Protein AF-A0A3P7ILN3-F1 (afdb_monomer_lite)

pLDDT: mean 72.57, std 17.16, range [30.77, 96.69]

Radius of gyration: 21.32 Å; chains: 1; bounding box: 69×38×46 Å

Secondary structure (DSSP, 8-state):
-------PPPTT----------TT-PPPPTT-GGGTSS-HHHHHHHHHTTS--TT-TT-HHHHHHHH-PPPP---S-----HHHHHHHHHHHHHHHHHHHHHTTSHHHHHHHHHHHHHH-SS-S-HHHHHHHHHHHHHTTT-

Structure (mmCIF, N/CA/C/O backbone):
data_AF-A0A3P7ILN3-F1
#
_entry.id   AF-A0A3P7ILN3-F1
#
loop_
_atom_site.group_PDB
_atom_site.id
_atom_site.type_symbol
_atom_site.label_atom_id
_atom_site.label_alt_id
_atom_site.label_comp_id
_atom_site.label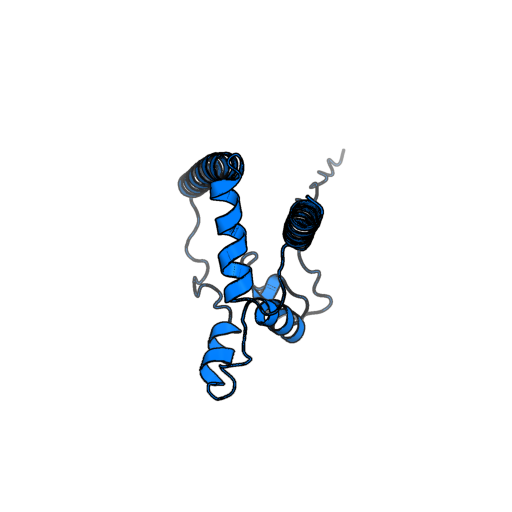_asym_id
_atom_site.label_entity_id
_atom_site.label_seq_id
_atom_site.pdbx_PDB_ins_code
_atom_site.Cartn_x
_atom_site.Cartn_y
_atom_site.Cartn_z
_atom_site.occupancy
_atom_site.B_iso_or_equiv
_atom_site.auth_seq_id
_atom_site.auth_comp_id
_atom_site.auth_asym_id
_atom_site.auth_atom_id
_atom_site.pdbx_PDB_model_num
ATOM 1 N N . MET A 1 1 ? 33.100 24.876 -23.001 1.00 36.09 1 MET A N 1
ATOM 2 C CA . MET A 1 1 ? 31.655 25.008 -22.722 1.00 36.09 1 MET A CA 1
ATOM 3 C C . MET A 1 1 ? 31.225 23.795 -21.914 1.00 36.09 1 MET A C 1
ATOM 5 O O . MET A 1 1 ? 31.277 22.693 -22.440 1.00 36.09 1 MET A O 1
ATOM 9 N N . ALA A 1 2 ? 30.934 23.967 -20.624 1.00 33.03 2 ALA A N 1
ATOM 10 C CA . ALA A 1 2 ? 30.559 22.867 -19.737 1.00 33.03 2 ALA A CA 1
ATOM 11 C C . ALA A 1 2 ? 29.034 22.691 -19.756 1.00 33.03 2 ALA A C 1
ATOM 13 O O . ALA A 1 2 ? 28.307 23.580 -19.320 1.00 33.03 2 ALA A O 1
ATOM 14 N N . ASN A 1 3 ? 28.554 21.561 -20.277 1.00 30.77 3 ASN A N 1
ATOM 15 C CA . ASN A 1 3 ? 27.149 21.170 -20.180 1.00 30.77 3 ASN A CA 1
ATOM 16 C C . ASN A 1 3 ? 26.904 20.563 -18.795 1.00 30.77 3 ASN A C 1
ATOM 18 O O . ASN A 1 3 ? 27.215 19.399 -18.551 1.00 30.77 3 ASN A O 1
ATOM 22 N N . VAL A 1 4 ? 26.359 21.366 -17.882 1.00 35.50 4 VAL A N 1
ATOM 23 C CA . VAL A 1 4 ? 25.832 20.886 -16.601 1.00 35.50 4 VAL A CA 1
ATOM 24 C C . VAL A 1 4 ? 24.425 20.359 -16.863 1.00 35.50 4 VAL A C 1
ATOM 26 O O . VAL A 1 4 ? 23.477 21.125 -17.021 1.00 35.50 4 VAL A O 1
ATOM 29 N N . VAL A 1 5 ? 24.290 19.038 -16.960 1.00 38.03 5 VAL A N 1
ATOM 30 C CA . VAL A 1 5 ? 22.986 18.380 -17.070 1.00 38.03 5 VAL A CA 1
ATOM 31 C C . VAL A 1 5 ? 22.323 18.426 -15.694 1.00 38.03 5 VAL A C 1
ATOM 33 O O . VAL A 1 5 ? 22.715 17.706 -14.777 1.00 38.03 5 VAL A O 1
ATOM 36 N N . PHE A 1 6 ? 21.324 19.294 -15.540 1.00 34.09 6 PHE A N 1
ATOM 37 C CA . PHE A 1 6 ? 20.439 19.295 -14.379 1.00 34.09 6 PHE A CA 1
ATOM 38 C C . PHE A 1 6 ? 19.597 18.014 -14.399 1.00 34.09 6 PHE A C 1
ATOM 40 O O . PHE A 1 6 ? 18.610 17.917 -15.126 1.00 34.09 6 PHE A O 1
ATOM 47 N N . PHE A 1 7 ? 19.979 17.021 -13.595 1.00 39.25 7 PHE A N 1
ATOM 48 C CA . PHE A 1 7 ? 19.094 15.907 -13.273 1.00 39.25 7 PHE A CA 1
ATOM 49 C C . PHE A 1 7 ? 17.925 16.447 -12.445 1.00 39.25 7 PHE A C 1
ATOM 51 O O . PHE A 1 7 ? 18.067 16.783 -11.269 1.00 39.25 7 PHE A O 1
ATOM 58 N N . SER A 1 8 ? 16.761 16.566 -13.078 1.00 38.91 8 SER A N 1
ATOM 59 C CA . SER A 1 8 ? 15.510 16.870 -12.398 1.00 38.91 8 SER A CA 1
ATOM 60 C C . SER A 1 8 ? 15.183 15.749 -11.407 1.00 38.91 8 SER A C 1
ATOM 62 O O . SER A 1 8 ? 15.159 14.563 -11.736 1.00 38.91 8 SER A O 1
ATOM 64 N N . ARG A 1 9 ? 14.971 16.142 -10.148 1.00 37.81 9 ARG A N 1
ATOM 65 C CA . ARG A 1 9 ? 14.613 15.262 -9.032 1.00 37.81 9 ARG A CA 1
ATOM 66 C C . ARG A 1 9 ? 13.288 14.562 -9.344 1.00 37.81 9 ARG A C 1
ATOM 68 O O . ARG A 1 9 ? 12.282 15.227 -9.579 1.00 37.81 9 ARG A O 1
ATOM 75 N N . ILE A 1 10 ? 13.286 13.231 -9.341 1.00 41.91 10 ILE A N 1
ATOM 76 C CA . ILE A 1 10 ? 12.086 12.432 -9.605 1.00 41.91 10 ILE A CA 1
ATOM 77 C C . ILE A 1 10 ? 11.148 12.544 -8.383 1.00 41.91 10 ILE A C 1
ATOM 79 O O . ILE A 1 10 ? 11.581 12.306 -7.252 1.00 41.91 10 ILE A O 1
ATOM 83 N N . PRO A 1 11 ? 9.865 12.912 -8.552 1.00 32.72 11 PRO A N 1
ATOM 84 C CA . PRO A 1 11 ? 8.905 12.941 -7.450 1.00 32.72 11 PRO A CA 1
ATOM 85 C C . PRO A 1 11 ? 8.779 11.552 -6.806 1.00 32.72 11 PRO A C 1
ATOM 87 O O . PRO A 1 11 ? 8.520 10.570 -7.496 1.00 32.72 11 PRO A O 1
ATOM 90 N N . GLY A 1 12 ? 8.988 11.462 -5.489 1.00 40.72 12 GLY A N 1
ATOM 91 C CA . GLY A 1 12 ? 8.998 10.196 -4.741 1.00 40.72 12 GLY A CA 1
ATOM 92 C C . GLY A 1 12 ? 10.382 9.565 -4.544 1.00 40.72 12 GLY A C 1
ATOM 93 O O . GLY A 1 12 ? 10.509 8.655 -3.732 1.00 40.72 12 GLY A O 1
ATOM 94 N N . SER A 1 13 ? 11.441 10.072 -5.192 1.00 47.38 13 SER A N 1
ATOM 95 C CA . SER A 1 13 ? 12.822 9.678 -4.886 1.00 47.38 13 SER A CA 1
ATOM 96 C C . SER A 1 13 ? 13.378 10.530 -3.737 1.00 47.38 13 SER A C 1
ATOM 98 O O . SER A 1 13 ? 14.235 11.403 -3.922 1.00 47.38 13 SER A O 1
ATOM 100 N N . THR A 1 14 ? 12.873 10.338 -2.521 1.00 47.72 14 THR A N 1
ATOM 101 C CA . THR A 1 14 ? 13.608 10.772 -1.327 1.00 47.72 14 THR A CA 1
ATOM 102 C C . THR A 1 14 ? 14.767 9.807 -1.120 1.00 47.72 14 THR A C 1
ATOM 104 O O . THR A 1 14 ? 14.656 8.848 -0.371 1.00 47.72 14 THR A O 1
ATOM 107 N N . LEU A 1 15 ? 15.893 10.058 -1.796 1.00 48.38 15 LEU A N 1
ATOM 108 C CA . LEU A 1 15 ? 17.180 9.577 -1.304 1.00 48.38 15 LEU A CA 1
ATOM 109 C C . LEU A 1 15 ? 17.384 10.245 0.055 1.00 48.38 15 LEU A C 1
ATOM 111 O O . LEU A 1 15 ? 17.635 11.450 0.132 1.00 48.38 15 LEU A O 1
ATOM 115 N N . VAL A 1 16 ? 17.171 9.485 1.124 1.00 47.72 16 VAL A N 1
ATOM 116 C CA . VAL A 1 16 ? 17.375 9.952 2.492 1.00 47.72 16 VAL A CA 1
ATOM 117 C C . VAL A 1 16 ? 18.865 10.259 2.624 1.00 47.72 16 VAL A C 1
ATOM 119 O O . VAL A 1 16 ? 19.704 9.369 2.482 1.00 47.72 16 VAL A O 1
ATOM 122 N N . HIS A 1 17 ? 19.209 11.534 2.801 1.00 44.06 17 HIS A N 1
ATOM 123 C CA . HIS A 1 17 ? 20.593 11.983 2.921 1.00 44.06 17 HIS A CA 1
ATOM 124 C C . HIS A 1 17 ? 21.113 11.557 4.300 1.00 44.06 17 HIS A C 1
ATOM 126 O O . HIS A 1 17 ? 20.833 12.205 5.303 1.00 44.06 17 HIS A O 1
ATOM 132 N N . HIS A 1 18 ? 21.809 10.425 4.369 1.00 46.09 18 HIS A N 1
ATOM 133 C CA . HIS A 1 18 ? 22.435 9.949 5.600 1.00 46.09 18 HIS A CA 1
ATOM 134 C C . HIS A 1 18 ? 23.748 10.710 5.803 1.00 46.09 18 HIS A C 1
ATOM 136 O O . HIS A 1 18 ? 24.744 10.472 5.118 1.00 46.09 18 HIS A O 1
ATOM 142 N N . GLN A 1 19 ? 23.726 11.671 6.725 1.00 40.25 19 GLN A N 1
ATOM 143 C CA . GLN A 1 19 ? 24.900 12.430 7.132 1.00 40.25 19 GLN A CA 1
ATOM 144 C C . GLN A 1 19 ? 25.802 11.535 7.998 1.00 40.25 19 GLN A C 1
ATOM 146 O O . GLN A 1 19 ? 25.403 11.107 9.074 1.00 40.25 19 GLN A O 1
ATOM 151 N N . GLY A 1 20 ? 27.011 11.251 7.501 1.00 47.09 20 GLY A N 1
ATOM 152 C CA . GLY A 1 20 ? 28.099 10.607 8.245 1.00 47.09 20 GLY A CA 1
ATOM 153 C C . GLY A 1 20 ? 27.980 9.087 8.405 1.00 47.09 20 GLY A C 1
ATOM 154 O O . GLY A 1 20 ? 27.451 8.600 9.397 1.00 47.09 20 GLY A O 1
ATOM 155 N N . ARG A 1 21 ? 28.561 8.308 7.481 1.00 47.97 21 ARG A N 1
ATOM 156 C CA . ARG A 1 21 ? 28.819 6.876 7.710 1.00 47.97 21 ARG A CA 1
ATOM 157 C C . ARG A 1 21 ? 30.231 6.521 7.253 1.00 47.97 21 ARG A C 1
ATOM 159 O O . ARG A 1 21 ? 30.632 6.890 6.153 1.00 47.97 21 ARG A O 1
ATOM 166 N N . GLY A 1 22 ? 30.987 5.870 8.140 1.00 48.66 22 GLY A N 1
ATOM 167 C CA . GLY A 1 22 ? 32.402 5.540 7.953 1.00 48.66 22 GLY A CA 1
ATOM 168 C C . GLY A 1 22 ? 32.687 4.595 6.771 1.00 48.66 22 GLY A C 1
ATOM 169 O O . GLY A 1 22 ? 31.763 4.013 6.200 1.00 48.66 22 GLY A O 1
ATOM 170 N N . PRO A 1 23 ? 33.973 4.408 6.423 1.00 51.28 23 PRO A N 1
ATOM 171 C CA . PRO A 1 23 ? 34.424 3.864 5.134 1.00 51.28 23 PRO A CA 1
ATOM 172 C C . PRO A 1 23 ? 34.017 2.410 4.828 1.00 51.28 23 PRO A C 1
ATOM 174 O O . PRO A 1 23 ? 34.091 2.004 3.674 1.00 51.28 23 PRO A O 1
ATOM 177 N N . ASN A 1 24 ? 33.542 1.642 5.815 1.00 52.69 24 ASN A N 1
ATOM 178 C CA . ASN A 1 24 ? 33.230 0.211 5.665 1.00 52.69 24 ASN A CA 1
ATOM 179 C C . ASN A 1 24 ? 31.736 -0.129 5.591 1.00 52.69 24 ASN A C 1
ATOM 181 O O . ASN A 1 24 ? 31.374 -1.306 5.602 1.00 52.69 24 ASN A O 1
ATOM 185 N N . SER A 1 25 ? 30.838 0.855 5.526 1.00 55.44 25 SER A N 1
ATOM 186 C CA . SER A 1 25 ? 29.416 0.538 5.434 1.00 55.44 25 SER A CA 1
ATOM 187 C C . SER A 1 25 ? 28.959 0.407 3.983 1.00 55.44 25 SER A C 1
ATOM 189 O O . SER A 1 25 ? 28.866 1.400 3.260 1.00 55.44 25 SER A O 1
ATOM 191 N N . ARG A 1 26 ? 28.652 -0.830 3.565 1.00 60.09 26 ARG A N 1
ATOM 192 C CA . ARG A 1 26 ? 27.961 -1.092 2.295 1.00 60.09 26 ARG A CA 1
ATOM 193 C C . ARG A 1 26 ? 26.677 -0.262 2.265 1.00 60.09 26 ARG A C 1
ATOM 195 O O . ARG A 1 26 ? 25.874 -0.319 3.198 1.00 60.09 26 ARG A O 1
ATOM 202 N N . ARG A 1 27 ? 26.512 0.544 1.215 1.00 58.00 27 ARG A N 1
ATOM 203 C CA . ARG A 1 27 ? 25.282 1.312 1.010 1.00 58.00 27 ARG A CA 1
ATOM 204 C C . ARG A 1 27 ? 24.139 0.311 0.812 1.00 58.00 27 ARG A C 1
ATOM 206 O O . ARG A 1 27 ? 24.297 -0.572 -0.032 1.00 58.00 27 ARG A O 1
ATOM 213 N N . PRO A 1 28 ? 23.036 0.404 1.574 1.00 63.91 28 PRO A N 1
ATOM 214 C CA . PRO A 1 28 ? 21.877 -0.437 1.317 1.00 63.91 28 PRO A CA 1
ATOM 215 C C . PRO A 1 28 ? 21.376 -0.190 -0.110 1.00 63.91 28 PRO A C 1
ATOM 217 O O . PRO A 1 28 ? 21.555 0.906 -0.655 1.00 63.91 28 PRO A O 1
ATOM 220 N N . SER A 1 29 ? 20.786 -1.222 -0.717 1.00 67.00 29 SER A N 1
ATOM 221 C CA . SER A 1 29 ? 20.197 -1.132 -2.055 1.00 67.00 29 SER A CA 1
ATOM 222 C C . SER A 1 29 ? 19.273 0.085 -2.154 1.00 67.00 29 SER A C 1
ATOM 224 O O . SER A 1 29 ? 18.579 0.421 -1.195 1.00 67.00 29 SER A O 1
ATOM 226 N N . ILE A 1 30 ? 19.205 0.725 -3.325 1.00 64.44 30 ILE A N 1
ATOM 227 C CA . ILE A 1 30 ? 18.221 1.794 -3.580 1.00 64.44 30 ILE A CA 1
ATOM 228 C C . ILE A 1 30 ? 16.770 1.304 -3.429 1.00 64.44 30 ILE A C 1
ATOM 230 O O . ILE A 1 30 ? 15.860 2.120 -3.316 1.00 64.44 30 ILE A O 1
ATOM 234 N N . PHE A 1 31 ? 16.570 -0.017 -3.431 1.00 64.62 31 PHE A N 1
ATOM 235 C CA . PHE A 1 31 ? 15.292 -0.686 -3.210 1.00 64.62 31 PHE A CA 1
ATOM 236 C C . PHE A 1 31 ? 15.133 -1.238 -1.784 1.00 64.62 31 PHE A C 1
ATOM 238 O O . PHE A 1 31 ? 14.099 -1.827 -1.491 1.00 64.62 31 PHE A O 1
ATOM 245 N N . SER A 1 32 ? 16.130 -1.065 -0.907 1.00 70.62 32 SER A N 1
ATOM 246 C CA . SER A 1 32 ? 16.051 -1.517 0.486 1.00 70.62 32 SER A CA 1
ATOM 247 C C . SER A 1 32 ? 15.039 -0.680 1.258 1.00 70.62 32 SER A C 1
ATOM 249 O O . SER A 1 32 ? 15.087 0.556 1.240 1.00 70.62 32 SER A O 1
ATOM 251 N N . ALA A 1 33 ? 14.164 -1.354 1.998 1.00 70.50 33 ALA A N 1
ATOM 252 C CA . ALA A 1 33 ? 13.176 -0.717 2.855 1.00 70.50 33 ALA A CA 1
ATOM 253 C C . ALA A 1 33 ? 13.841 0.101 3.977 1.00 70.50 33 ALA A C 1
ATOM 255 O O . ALA A 1 33 ? 13.367 1.181 4.347 1.00 70.50 33 ALA A O 1
ATOM 256 N N . LYS A 1 34 ? 15.022 -0.339 4.436 1.00 70.50 34 LYS A N 1
ATOM 257 C CA . LYS A 1 34 ? 15.854 0.370 5.426 1.00 70.50 34 LYS A CA 1
ATOM 258 C C . LYS A 1 34 ? 16.354 1.722 4.912 1.00 70.50 34 LYS A C 1
ATOM 260 O O . LYS A 1 34 ? 16.658 2.609 5.700 1.00 70.50 34 LYS A O 1
ATOM 265 N N . GLY A 1 35 ? 16.426 1.902 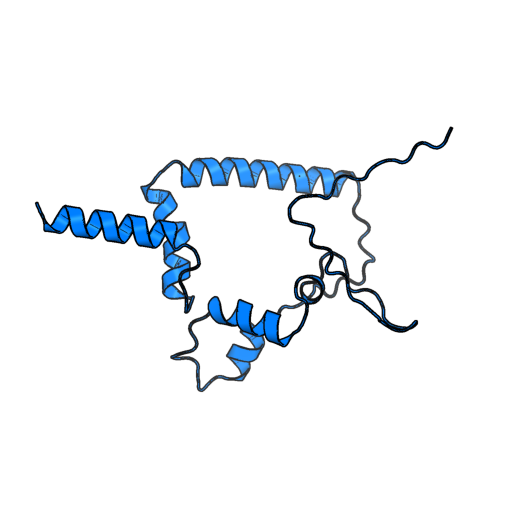3.592 1.00 71.31 35 GLY A N 1
ATOM 266 C CA . GLY A 1 35 ? 16.823 3.159 2.959 1.00 71.31 35 GLY A CA 1
ATOM 267 C C . GLY A 1 35 ? 15.716 4.215 2.889 1.00 71.31 35 GLY A C 1
ATOM 268 O O . GLY A 1 35 ? 16.013 5.359 2.555 1.00 71.31 35 GLY A O 1
ATOM 269 N N . ILE A 1 36 ? 14.460 3.859 3.184 1.00 77.75 36 ILE A N 1
ATOM 270 C CA . ILE A 1 36 ? 13.292 4.747 3.040 1.00 77.75 36 ILE A CA 1
ATOM 271 C C . ILE A 1 36 ? 13.105 5.635 4.277 1.00 77.75 36 ILE A C 1
ATOM 273 O O . ILE A 1 36 ? 12.659 6.782 4.164 1.00 77.75 36 ILE A O 1
ATOM 277 N N . TYR A 1 37 ? 13.451 5.125 5.460 1.00 80.25 37 TYR A N 1
ATOM 278 C CA . TYR A 1 37 ? 13.204 5.796 6.733 1.00 80.25 37 TYR A CA 1
ATOM 279 C C . TYR A 1 37 ? 14.510 6.233 7.419 1.00 80.25 37 TYR A C 1
ATOM 281 O O . TYR A 1 37 ? 15.445 5.448 7.508 1.00 80.25 37 TYR A O 1
ATOM 289 N N . PRO A 1 38 ? 14.574 7.469 7.951 1.00 81.94 38 PRO A N 1
ATOM 290 C CA . PRO A 1 38 ? 15.690 7.958 8.764 1.00 81.94 38 PRO A CA 1
ATOM 291 C C . PRO A 1 38 ? 16.126 7.094 9.959 1.00 81.94 38 PRO A C 1
ATOM 293 O O . PRO A 1 38 ? 17.298 7.153 10.321 1.00 81.94 38 PRO A O 1
ATOM 296 N N . SER A 1 39 ? 15.224 6.331 10.587 1.00 84.00 39 SER A N 1
ATOM 297 C CA . SER A 1 39 ? 15.562 5.405 11.679 1.00 84.00 39 SER A CA 1
ATOM 298 C C . SER A 1 39 ? 14.630 4.191 11.707 1.00 84.00 39 SER A C 1
ATOM 300 O O . SER A 1 39 ? 13.506 4.244 11.193 1.00 84.00 39 SER A O 1
ATOM 302 N N . GLU A 1 40 ? 15.089 3.109 12.341 1.00 82.44 40 GLU A N 1
ATOM 303 C CA . GLU A 1 40 ? 14.318 1.873 12.523 1.00 82.44 40 GLU A CA 1
ATOM 304 C C . GLU A 1 40 ? 13.094 2.082 13.421 1.00 82.44 40 GLU A C 1
ATOM 306 O O . GLU A 1 40 ? 12.027 1.535 13.152 1.00 82.44 40 GLU A O 1
ATOM 311 N N . GLU A 1 41 ? 13.195 2.921 14.450 1.00 86.38 41 GLU A N 1
ATOM 312 C CA . GLU A 1 41 ? 12.080 3.245 15.344 1.00 86.38 41 GLU A CA 1
ATOM 313 C C . GLU A 1 41 ? 10.976 3.974 14.579 1.00 86.38 41 GLU A C 1
ATOM 315 O O . GLU A 1 41 ? 9.797 3.637 14.704 1.00 86.38 41 GLU A O 1
ATOM 320 N N . MET A 1 42 ? 11.349 4.940 13.729 1.00 85.62 42 MET A N 1
ATOM 321 C CA . MET A 1 42 ? 10.380 5.658 12.906 1.00 85.62 42 MET A CA 1
ATOM 322 C C . MET A 1 42 ? 9.738 4.742 11.860 1.00 85.62 42 MET A C 1
ATOM 324 O O . MET A 1 42 ? 8.544 4.880 11.577 1.00 85.62 42 MET A O 1
ATOM 328 N N . ARG A 1 43 ? 10.504 3.796 11.305 1.00 85.56 43 ARG A N 1
ATOM 329 C CA . ARG A 1 43 ? 9.981 2.759 10.410 1.00 85.56 43 ARG A CA 1
ATOM 330 C C . ARG A 1 43 ? 8.954 1.888 11.131 1.00 85.56 43 ARG A C 1
ATOM 332 O O . ARG A 1 43 ? 7.806 1.835 10.693 1.00 85.56 43 ARG A O 1
ATOM 339 N N . LYS A 1 44 ? 9.327 1.276 12.261 1.00 87.00 44 LYS A N 1
ATOM 340 C CA . LYS A 1 44 ? 8.443 0.416 13.067 1.00 87.00 44 LYS A CA 1
ATOM 341 C C . LYS A 1 44 ? 7.172 1.146 13.495 1.00 87.00 44 LYS A C 1
ATOM 343 O O . LYS A 1 44 ? 6.085 0.595 13.364 1.00 87.00 44 LYS A O 1
ATOM 348 N N . HIS A 1 45 ? 7.283 2.403 13.924 1.00 87.06 45 HIS A N 1
ATOM 349 C CA . HIS A 1 45 ? 6.127 3.229 14.278 1.00 87.06 45 HIS A CA 1
ATOM 350 C C . HIS A 1 45 ? 5.195 3.507 13.086 1.00 87.06 45 HIS A C 1
ATOM 352 O O . HIS A 1 45 ? 3.981 3.590 13.246 1.00 87.06 45 HIS A O 1
ATOM 358 N N . LYS A 1 46 ? 5.729 3.681 11.871 1.00 85.31 46 LYS A N 1
ATOM 359 C CA . LYS A 1 46 ? 4.879 3.841 10.683 1.00 85.31 46 LYS A CA 1
ATOM 360 C C . LYS A 1 46 ? 4.204 2.535 10.282 1.00 85.31 46 LYS A C 1
ATOM 362 O O . LYS A 1 46 ? 3.032 2.564 9.920 1.00 85.31 46 LYS A O 1
ATOM 367 N N . LEU A 1 47 ? 4.916 1.416 10.371 1.00 84.69 47 LEU A N 1
ATOM 368 C CA . LEU A 1 47 ? 4.385 0.103 10.018 1.00 84.69 47 LEU A CA 1
ATOM 369 C C . LEU A 1 47 ? 3.333 -0.379 11.027 1.00 84.69 47 LEU A C 1
ATOM 371 O O . LEU A 1 47 ? 2.322 -0.946 10.630 1.00 84.69 47 LEU A O 1
ATOM 375 N N . SER A 1 48 ? 3.489 -0.058 12.315 1.00 85.44 48 SER A N 1
ATOM 376 C CA . SER A 1 48 ? 2.518 -0.422 13.356 1.00 85.44 48 SER A CA 1
ATOM 377 C C . SER A 1 48 ? 1.142 0.218 13.174 1.00 85.44 48 SER A C 1
ATOM 379 O O . SER A 1 48 ? 0.148 -0.309 13.667 1.00 85.44 48 SER A O 1
ATOM 381 N N . LYS A 1 49 ? 1.044 1.324 12.429 1.00 84.75 49 LYS A N 1
ATOM 382 C CA . LYS A 1 49 ? -0.248 1.927 12.076 1.00 84.75 49 LYS A CA 1
ATOM 383 C C . LYS A 1 49 ? -1.052 1.060 11.111 1.00 84.75 49 LYS A C 1
ATOM 385 O O . LYS A 1 49 ? -2.274 1.152 11.119 1.00 84.75 49 LYS A O 1
ATOM 390 N N . LEU A 1 50 ? -0.390 0.210 10.324 1.00 81.50 50 LEU A N 1
ATOM 391 C CA . LEU A 1 50 ? -1.025 -0.684 9.350 1.00 81.50 50 LEU A CA 1
ATOM 392 C C . LEU A 1 50 ? -1.684 -1.911 9.991 1.00 81.50 50 LEU A C 1
ATOM 394 O O . LEU A 1 50 ? -2.448 -2.587 9.308 1.00 81.50 50 LEU A O 1
ATOM 398 N N . PHE A 1 51 ? -1.407 -2.182 11.272 1.00 82.25 51 PHE A N 1
ATOM 399 C CA . PHE A 1 51 ? -1.825 -3.402 11.960 1.00 82.25 51 PHE A CA 1
ATOM 400 C C . PHE A 1 51 ? -2.506 -3.109 13.300 1.00 82.25 51 PHE A C 1
ATOM 402 O O . PHE A 1 51 ? -1.965 -2.389 14.135 1.00 82.25 51 PHE A O 1
ATOM 409 N N . ASN A 1 52 ? -3.658 -3.723 13.555 1.00 79.00 52 ASN A N 1
ATOM 410 C CA . ASN A 1 52 ? -4.362 -3.623 14.821 1.00 79.00 52 ASN A CA 1
ATOM 411 C C . ASN A 1 52 ? -3.862 -4.686 15.802 1.00 79.00 52 ASN A C 1
ATOM 413 O O . ASN A 1 52 ? -4.241 -5.857 15.745 1.00 79.00 52 ASN A O 1
ATOM 417 N N . PHE A 1 53 ? -3.014 -4.257 16.736 1.00 79.62 53 PHE A N 1
ATOM 418 C CA . PHE A 1 53 ? -2.410 -5.129 17.742 1.00 79.62 53 PHE A CA 1
ATOM 419 C C . PHE A 1 53 ? -3.223 -5.244 19.038 1.00 79.62 53 PHE A C 1
ATOM 421 O O . PHE A 1 53 ? -2.781 -5.931 19.959 1.00 79.62 53 PHE A O 1
ATOM 428 N N . GLN A 1 54 ? -4.410 -4.626 19.141 1.00 77.31 54 GLN A N 1
ATOM 429 C CA . GLN A 1 54 ? -5.202 -4.647 20.381 1.00 77.31 54 GLN A CA 1
ATOM 430 C C . GLN A 1 54 ? -5.486 -6.074 20.874 1.00 77.31 54 GLN A C 1
ATOM 432 O O . GLN A 1 54 ? -5.411 -6.320 22.077 1.00 77.31 54 GLN A O 1
ATOM 437 N N . ASN A 1 55 ? -5.709 -7.007 19.941 1.00 68.31 55 ASN A N 1
ATOM 438 C CA . ASN A 1 55 ? -6.020 -8.413 20.219 1.00 68.31 55 ASN A CA 1
ATOM 439 C C . ASN A 1 55 ? -4.816 -9.362 20.051 1.00 68.31 55 ASN A C 1
ATOM 441 O O . ASN A 1 55 ? -4.964 -10.571 20.199 1.00 68.31 55 ASN A O 1
ATOM 445 N N . VAL A 1 56 ? -3.628 -8.842 19.721 1.00 69.94 56 VAL A N 1
ATOM 446 C CA . VAL A 1 56 ? -2.419 -9.639 19.409 1.00 69.94 56 VAL A CA 1
ATOM 447 C C . VAL A 1 56 ? -1.335 -9.456 20.485 1.00 69.94 56 VAL A C 1
ATOM 449 O O . VAL A 1 56 ? -0.189 -9.861 20.307 1.00 69.94 56 VAL A O 1
ATOM 452 N N . LYS A 1 57 ? -1.689 -8.871 21.638 1.00 69.62 57 LYS A N 1
ATOM 453 C CA . LYS A 1 57 ? -0.750 -8.536 22.726 1.00 69.62 57 LYS A CA 1
ATOM 454 C C . LYS A 1 57 ? 0.046 -9.732 23.252 1.00 69.62 57 LYS A C 1
ATOM 456 O O . LYS A 1 57 ? 1.210 -9.575 23.577 1.00 69.62 57 LYS A O 1
ATOM 461 N N . GLU A 1 58 ? -0.552 -10.920 23.281 1.00 76.25 58 GLU A N 1
ATOM 462 C CA . GLU A 1 58 ? 0.085 -12.144 23.798 1.00 76.25 58 GLU A CA 1
ATOM 463 C C . GLU A 1 58 ? 1.042 -12.816 22.796 1.00 76.25 58 GLU A C 1
ATOM 465 O O . GLU A 1 58 ? 1.706 -13.795 23.125 1.00 76.25 58 GLU A O 1
ATOM 470 N N . ARG A 1 59 ? 1.102 -12.327 21.550 1.00 84.12 59 ARG A N 1
ATOM 471 C CA . ARG A 1 59 ? 1.893 -12.924 20.464 1.00 84.12 59 ARG A CA 1
ATOM 472 C C . ARG A 1 59 ? 2.951 -11.944 19.974 1.00 84.12 59 ARG A C 1
ATOM 474 O O . ARG A 1 59 ? 2.902 -11.504 18.828 1.00 84.12 59 ARG A O 1
ATOM 481 N N . GLU A 1 60 ? 3.897 -11.604 20.844 1.00 85.31 60 GLU A N 1
ATOM 482 C CA . GLU A 1 60 ? 4.988 -10.666 20.535 1.00 85.31 60 GLU A CA 1
ATOM 483 C C . GLU A 1 60 ? 5.769 -11.081 19.281 1.00 85.31 60 GLU A C 1
ATOM 485 O O . GLU A 1 60 ? 5.966 -10.257 18.394 1.00 85.31 60 GLU A O 1
ATOM 490 N N . TRP A 1 61 ? 6.066 -12.376 19.122 1.00 87.38 61 TRP A N 1
ATOM 491 C CA . TRP A 1 61 ? 6.742 -12.917 17.933 1.00 87.38 61 TRP A CA 1
ATOM 492 C C . TRP A 1 61 ? 6.021 -12.581 16.615 1.00 87.38 61 TRP A C 1
ATOM 494 O O . TRP A 1 61 ? 6.654 -12.344 15.591 1.00 87.38 61 TRP A O 1
ATOM 504 N N . LEU A 1 62 ? 4.683 -12.537 16.622 1.00 84.12 62 LEU A N 1
ATOM 505 C CA . LEU A 1 62 ? 3.896 -12.207 15.435 1.00 84.12 62 LEU A CA 1
ATOM 506 C C . LEU A 1 62 ? 3.940 -10.703 15.153 1.00 84.12 62 LEU A C 1
ATOM 508 O O . LEU A 1 62 ? 3.973 -10.299 13.995 1.00 84.12 62 LEU A O 1
ATOM 512 N N . GLN A 1 63 ? 3.950 -9.874 16.199 1.00 86.31 63 GLN A N 1
ATOM 513 C CA . GLN A 1 63 ? 4.130 -8.431 16.044 1.00 86.31 63 GLN A CA 1
ATOM 514 C C . GLN A 1 63 ? 5.518 -8.120 15.486 1.00 86.31 63 GLN A C 1
ATOM 516 O O . GLN A 1 63 ? 5.635 -7.288 14.594 1.00 86.31 63 GLN A O 1
ATOM 521 N N . GLU A 1 64 ? 6.553 -8.814 15.961 1.00 87.44 64 GLU A N 1
ATOM 522 C CA . GLU A 1 64 ? 7.914 -8.682 15.445 1.00 87.44 64 GLU A CA 1
ATOM 523 C C . GLU A 1 64 ? 7.982 -9.033 13.961 1.00 87.44 64 GLU A C 1
ATOM 525 O O . GLU A 1 64 ? 8.441 -8.199 13.186 1.00 87.44 64 GLU A O 1
ATOM 530 N N . ILE A 1 65 ? 7.418 -10.173 13.548 1.00 85.88 65 ILE A N 1
ATOM 531 C CA . ILE A 1 65 ? 7.363 -10.572 12.132 1.00 85.88 65 ILE A CA 1
ATOM 532 C C . ILE A 1 65 ? 6.589 -9.558 11.282 1.00 85.88 65 ILE A C 1
ATOM 534 O O . ILE A 1 65 ? 7.023 -9.212 10.190 1.00 85.88 65 ILE A O 1
ATOM 538 N N . LEU A 1 66 ? 5.441 -9.060 11.755 1.00 84.19 66 LEU A N 1
ATOM 539 C CA . LEU A 1 66 ? 4.642 -8.077 11.008 1.00 84.19 66 LEU A CA 1
ATOM 540 C C . LEU A 1 66 ? 5.333 -6.710 10.900 1.00 84.19 66 LEU A C 1
ATOM 542 O O . LEU A 1 66 ? 5.076 -5.958 9.959 1.00 84.19 66 LEU A O 1
ATOM 546 N N . LEU A 1 67 ? 6.181 -6.368 11.872 1.00 87.12 67 LEU A N 1
ATOM 547 C CA . LEU A 1 67 ? 6.960 -5.131 11.888 1.00 87.12 67 LEU A CA 1
ATOM 548 C C . LEU A 1 67 ? 8.329 -5.275 11.205 1.00 87.12 67 LEU A C 1
ATOM 550 O O . LEU A 1 67 ? 9.017 -4.271 10.973 1.00 87.12 67 LEU A O 1
ATOM 554 N N . GLU A 1 68 ? 8.737 -6.498 10.892 1.00 84.81 68 GLU A N 1
ATOM 555 C CA . GLU A 1 68 ? 9.954 -6.819 10.168 1.00 84.81 68 GLU A CA 1
ATOM 556 C C . GLU A 1 68 ? 9.678 -6.767 8.661 1.00 84.81 68 GLU A C 1
ATOM 558 O O . GLU A 1 68 ? 8.880 -7.523 8.116 1.00 84.81 68 GLU A O 1
ATOM 563 N N . GLU A 1 69 ? 10.329 -5.832 7.968 1.00 71.81 69 GLU A N 1
ATOM 564 C CA . GLU A 1 69 ? 10.364 -5.862 6.508 1.00 71.81 69 GLU A CA 1
ATOM 565 C C . GLU A 1 69 ? 11.614 -6.620 6.085 1.00 71.81 69 GLU A C 1
ATOM 567 O O . GLU A 1 69 ? 12.736 -6.222 6.413 1.00 71.81 69 GLU A O 1
ATOM 572 N N . SER A 1 70 ? 11.410 -7.707 5.347 1.00 64.69 70 SER A N 1
ATOM 573 C CA . SER A 1 70 ? 12.506 -8.396 4.682 1.00 64.69 70 SER A CA 1
ATOM 574 C C . SER A 1 70 ? 12.938 -7.561 3.484 1.00 64.69 70 SER A C 1
ATOM 576 O O . SER A 1 70 ? 12.172 -7.373 2.535 1.00 64.69 70 SER A O 1
ATOM 578 N N . ASP A 1 71 ? 14.183 -7.089 3.505 1.00 66.62 71 ASP A N 1
ATOM 579 C CA . ASP A 1 71 ? 14.860 -6.791 2.248 1.00 66.62 71 ASP A CA 1
ATOM 580 C C . ASP A 1 71 ? 14.959 -8.113 1.467 1.00 66.62 71 ASP A C 1
ATOM 582 O O . ASP A 1 71 ? 15.099 -9.185 2.059 1.00 66.62 71 ASP A O 1
ATOM 586 N N . SER A 1 72 ? 14.822 -8.063 0.144 1.00 62.69 72 SER A N 1
ATOM 587 C CA . SER A 1 72 ? 15.118 -9.239 -0.674 1.00 62.69 72 SER A CA 1
ATOM 588 C C . SER A 1 72 ? 16.599 -9.561 -0.488 1.00 62.69 72 SER A C 1
ATOM 590 O O . SER A 1 72 ? 17.427 -8.693 -0.766 1.00 62.69 72 SER A O 1
ATOM 592 N N . ASP A 1 73 ? 16.934 -10.787 -0.076 1.00 59.41 73 ASP A N 1
ATOM 593 C CA . ASP A 1 73 ? 18.315 -11.297 0.033 1.00 59.41 73 ASP A CA 1
ATOM 594 C C . ASP A 1 73 ? 19.022 -11.421 -1.333 1.00 59.41 73 ASP A C 1
ATOM 596 O O . ASP A 1 73 ? 20.013 -12.126 -1.461 1.00 59.41 73 ASP A O 1
ATOM 600 N N . ASP A 1 74 ? 18.512 -10.743 -2.364 1.00 59.38 74 ASP A N 1
ATOM 601 C CA . ASP A 1 74 ? 19.088 -10.733 -3.698 1.00 59.38 74 ASP A CA 1
ATOM 602 C C . ASP A 1 74 ? 20.397 -9.942 -3.646 1.00 59.38 74 ASP A C 1
ATOM 604 O O . ASP A 1 74 ? 20.425 -8.710 -3.558 1.00 59.38 74 ASP A O 1
ATOM 608 N N . ASP A 1 75 ? 21.496 -10.683 -3.672 1.00 57.06 75 ASP A N 1
ATOM 609 C CA . ASP A 1 75 ? 22.893 -10.283 -3.542 1.00 57.06 75 ASP A CA 1
ATOM 610 C C . ASP A 1 75 ? 23.401 -9.418 -4.717 1.00 57.06 75 ASP A C 1
ATOM 612 O O . ASP A 1 75 ? 24.595 -9.162 -4.865 1.00 57.06 75 ASP A O 1
ATOM 616 N N . GLY A 1 76 ? 22.479 -8.852 -5.501 1.00 54.62 76 GLY A N 1
ATOM 617 C CA . GLY A 1 76 ? 22.747 -7.859 -6.537 1.00 54.62 76 GLY A CA 1
ATOM 618 C C . GLY A 1 76 ? 23.295 -8.445 -7.836 1.00 54.62 76 GLY A C 1
ATOM 619 O O . GLY A 1 76 ? 23.645 -7.682 -8.736 1.00 54.62 76 GLY A O 1
ATOM 620 N N . GLU A 1 77 ? 23.341 -9.773 -7.956 1.00 58.59 77 GLU A N 1
ATOM 621 C CA . GLU A 1 77 ? 23.863 -10.478 -9.133 1.00 58.59 77 GLU A CA 1
ATOM 622 C C . GLU A 1 77 ? 22.843 -10.554 -10.286 1.00 58.59 77 GLU A C 1
ATOM 624 O O . GLU A 1 77 ? 23.204 -10.846 -11.431 1.00 58.59 77 GLU A O 1
ATOM 629 N N . MET A 1 78 ? 21.564 -10.237 -10.044 1.00 60.00 78 MET A N 1
ATOM 630 C CA . MET A 1 78 ? 20.573 -10.159 -11.118 1.00 60.00 78 MET A CA 1
ATOM 631 C C . MET A 1 78 ? 20.683 -8.829 -11.879 1.00 60.00 78 MET A C 1
ATOM 633 O O . MET A 1 78 ? 19.989 -7.845 -11.614 1.00 60.00 78 MET A O 1
ATOM 637 N N . LEU A 1 79 ? 21.550 -8.802 -12.891 1.00 69.19 79 LEU A N 1
ATOM 638 C CA . LEU A 1 79 ? 21.621 -7.691 -13.837 1.00 69.19 79 LEU A CA 1
ATOM 639 C C . LEU A 1 79 ? 20.337 -7.638 -14.682 1.00 69.19 79 LEU A C 1
ATOM 641 O O . LEU A 1 79 ? 20.134 -8.446 -15.589 1.00 69.19 79 LEU A O 1
ATOM 645 N N . PHE A 1 80 ? 19.469 -6.659 -14.410 1.00 73.69 80 PHE A N 1
ATOM 646 C CA . PHE A 1 80 ? 18.282 -6.400 -15.230 1.00 73.69 80 PHE A CA 1
ATOM 647 C C . PHE A 1 80 ? 18.673 -6.129 -16.684 1.00 73.69 80 PHE A C 1
ATOM 649 O O . PHE A 1 80 ? 19.394 -5.173 -16.985 1.00 73.69 80 PHE A O 1
ATOM 656 N N . THR A 1 81 ? 18.135 -6.911 -17.619 1.00 87.38 81 THR A N 1
ATOM 657 C CA . THR A 1 81 ? 18.302 -6.610 -19.041 1.00 87.38 81 THR A CA 1
ATOM 658 C C . THR A 1 81 ? 17.344 -5.496 -19.471 1.00 87.38 81 THR A C 1
ATOM 660 O O . THR A 1 81 ? 16.289 -5.265 -18.875 1.00 87.38 81 THR A O 1
ATOM 663 N N . VAL A 1 82 ? 17.648 -4.827 -20.589 1.00 88.81 82 VAL A N 1
ATOM 664 C CA . VAL A 1 82 ? 16.740 -3.835 -21.202 1.00 88.81 82 VAL A CA 1
ATOM 665 C C . VAL A 1 82 ? 15.357 -4.436 -21.496 1.00 88.81 82 VAL A C 1
ATOM 667 O O . VAL A 1 82 ? 14.336 -3.744 -21.419 1.00 88.81 82 VAL A O 1
ATOM 670 N N . ARG A 1 83 ? 1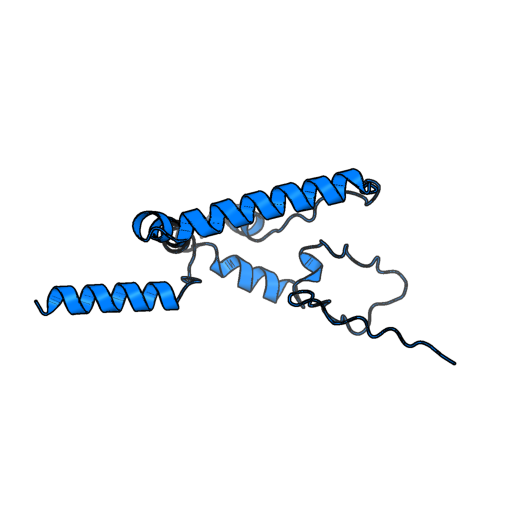5.304 -5.736 -21.817 1.00 91.69 83 ARG A N 1
ATOM 671 C CA . ARG A 1 83 ? 14.051 -6.464 -22.044 1.00 91.69 83 ARG A CA 1
ATOM 672 C C . ARG A 1 83 ? 13.225 -6.558 -20.762 1.00 91.69 83 ARG A C 1
ATOM 674 O O . ARG A 1 83 ? 12.018 -6.331 -20.824 1.00 91.69 83 ARG A O 1
ATOM 681 N N . ASP A 1 84 ? 13.866 -6.826 -19.630 1.00 87.00 84 ASP A N 1
ATOM 682 C CA . ASP A 1 84 ? 13.199 -6.972 -18.332 1.00 87.00 84 ASP A CA 1
ATOM 683 C C . ASP A 1 84 ? 12.632 -5.633 -17.861 1.00 87.00 84 ASP A C 1
ATOM 685 O O . ASP A 1 84 ? 11.473 -5.555 -17.456 1.00 87.00 84 ASP A O 1
ATOM 689 N N . ILE A 1 85 ? 13.385 -4.545 -18.049 1.00 88.94 85 ILE A N 1
ATOM 690 C CA . ILE A 1 85 ? 12.903 -3.184 -17.776 1.00 88.94 85 ILE A CA 1
ATOM 691 C C . ILE A 1 85 ? 11.675 -2.869 -18.639 1.00 88.94 85 ILE A C 1
ATOM 693 O O . ILE A 1 85 ? 10.657 -2.384 -18.140 1.00 88.94 85 ILE A O 1
ATOM 697 N N . ARG A 1 86 ? 11.722 -3.180 -19.941 1.00 93.88 86 ARG A N 1
ATOM 698 C CA . ARG A 1 86 ? 10.582 -2.960 -20.845 1.00 93.88 86 ARG A CA 1
ATOM 699 C C . ARG A 1 86 ? 9.361 -3.787 -20.431 1.00 93.88 86 ARG A C 1
ATOM 701 O O . ARG A 1 86 ? 8.237 -3.283 -20.499 1.00 93.88 86 ARG A O 1
ATOM 708 N N . ALA A 1 87 ? 9.565 -5.027 -19.992 1.00 93.00 87 ALA A N 1
ATOM 709 C CA . ALA A 1 87 ? 8.499 -5.878 -19.477 1.00 93.00 87 ALA A CA 1
ATOM 710 C C . ALA A 1 87 ? 7.885 -5.294 -18.193 1.00 93.00 87 ALA A C 1
ATOM 712 O O . ALA A 1 87 ? 6.663 -5.148 -18.122 1.00 93.00 87 ALA A O 1
ATOM 713 N N . ALA A 1 88 ? 8.712 -4.863 -17.236 1.00 89.38 88 ALA A N 1
ATOM 714 C CA . ALA A 1 88 ? 8.265 -4.227 -15.999 1.00 89.38 88 ALA A CA 1
ATOM 715 C C . ALA A 1 88 ? 7.436 -2.960 -16.271 1.00 89.38 88 ALA A C 1
ATOM 717 O O . ALA A 1 88 ? 6.354 -2.783 -15.704 1.00 89.38 88 ALA A O 1
ATOM 718 N N . VAL A 1 89 ? 7.874 -2.113 -17.210 1.00 93.38 89 VAL A N 1
ATOM 719 C CA . VAL A 1 89 ? 7.120 -0.920 -17.631 1.00 93.38 89 VAL A CA 1
ATOM 720 C C . VAL A 1 89 ? 5.775 -1.301 -18.255 1.00 93.38 89 VAL A C 1
ATOM 722 O O . VAL A 1 89 ? 4.756 -0.690 -17.929 1.00 93.38 89 VAL A O 1
ATOM 725 N N . LYS A 1 90 ? 5.731 -2.326 -19.115 1.00 96.44 90 LYS A N 1
ATOM 726 C CA . LYS A 1 90 ? 4.480 -2.796 -19.732 1.00 96.44 90 LYS A CA 1
ATOM 727 C C . LYS A 1 90 ? 3.486 -3.296 -18.680 1.00 96.44 90 LYS A C 1
ATOM 729 O O . LYS A 1 90 ? 2.314 -2.916 -18.716 1.00 96.44 90 LYS A O 1
ATOM 734 N N . VAL A 1 91 ? 3.955 -4.093 -17.717 1.00 95.81 91 VAL A N 1
ATOM 735 C CA . VAL A 1 91 ? 3.145 -4.563 -16.581 1.00 95.81 91 VAL A CA 1
ATOM 736 C C . VAL A 1 91 ? 2.637 -3.377 -15.762 1.00 95.81 91 VAL A C 1
ATOM 738 O O . VAL A 1 91 ? 1.443 -3.297 -15.472 1.00 95.81 91 VAL A O 1
ATOM 741 N N . HIS A 1 92 ? 3.503 -2.407 -15.454 1.00 94.69 92 HIS A N 1
ATOM 742 C CA . HIS A 1 92 ? 3.124 -1.205 -14.718 1.00 94.69 92 HIS A CA 1
ATOM 743 C C . HIS A 1 92 ? 2.026 -0.407 -15.436 1.00 94.69 92 HIS A C 1
ATOM 745 O O . HIS A 1 92 ? 1.019 -0.052 -14.821 1.00 94.69 92 HIS A O 1
ATOM 751 N N . GLN A 1 93 ? 2.176 -0.152 -16.738 1.00 95.88 93 GLN A N 1
ATOM 752 C CA . GLN A 1 93 ? 1.178 0.569 -17.533 1.00 95.88 93 GLN A CA 1
ATOM 753 C C . GLN A 1 93 ? -0.173 -0.153 -17.542 1.00 95.88 93 GLN A C 1
ATOM 755 O O . GLN A 1 93 ? -1.214 0.477 -17.329 1.00 95.88 93 GLN A O 1
ATOM 760 N N . MET A 1 94 ? -0.164 -1.475 -17.734 1.00 96.69 94 MET A N 1
ATOM 761 C CA . MET A 1 94 ? -1.377 -2.291 -17.699 1.00 96.69 94 MET A CA 1
ATOM 762 C C . MET A 1 94 ? -2.054 -2.225 -16.327 1.00 96.69 94 MET A C 1
ATOM 764 O O . MET A 1 94 ? -3.250 -1.933 -16.251 1.00 96.69 94 MET A O 1
ATOM 768 N N . ARG A 1 95 ? -1.284 -2.387 -15.242 1.00 94.88 95 ARG A N 1
ATOM 769 C CA . ARG A 1 95 ? -1.775 -2.253 -13.863 1.00 94.88 95 ARG A CA 1
ATOM 770 C C . ARG A 1 95 ? -2.428 -0.894 -13.635 1.00 94.88 95 ARG A C 1
ATOM 772 O O . ARG A 1 95 ? -3.538 -0.829 -13.120 1.00 94.88 95 ARG A O 1
ATOM 779 N N . ARG A 1 96 ? -1.785 0.199 -14.061 1.00 93.50 96 ARG A N 1
ATOM 780 C CA . ARG A 1 96 ? -2.322 1.562 -13.903 1.00 93.50 96 ARG A CA 1
ATOM 781 C C . ARG A 1 96 ? -3.605 1.779 -14.699 1.00 93.50 96 ARG A C 1
ATOM 783 O O . ARG A 1 96 ? -4.511 2.444 -14.204 1.00 93.50 96 ARG A O 1
ATOM 790 N N . LYS A 1 97 ? -3.711 1.214 -15.905 1.00 95.62 97 LYS A N 1
ATOM 791 C CA . LYS A 1 97 ? -4.940 1.276 -16.710 1.00 95.62 97 LYS A CA 1
ATOM 792 C C . LYS A 1 97 ? -6.101 0.567 -16.011 1.00 95.62 97 LYS A C 1
ATOM 794 O O . LYS A 1 97 ? -7.191 1.130 -15.950 1.00 95.62 97 LYS A O 1
ATOM 799 N N . LEU A 1 98 ? -5.863 -0.629 -15.474 1.00 93.56 98 LEU A N 1
ATOM 800 C CA . LEU A 1 98 ? -6.865 -1.382 -14.717 1.00 93.56 98 LEU A CA 1
ATOM 801 C C . LEU A 1 98 ? -7.252 -0.653 -13.429 1.00 93.56 98 LEU A C 1
ATOM 803 O O . LEU A 1 98 ? -8.433 -0.443 -13.193 1.00 93.56 98 LEU A O 1
ATOM 807 N N . GLN A 1 99 ? -6.272 -0.169 -12.664 1.00 89.94 99 GLN A N 1
ATOM 808 C CA . GLN A 1 99 ? -6.504 0.582 -11.430 1.00 89.94 99 GLN A CA 1
ATOM 809 C C . GLN A 1 99 ? -7.372 1.829 -11.666 1.00 89.94 99 GLN A C 1
ATOM 811 O O . GLN A 1 99 ? -8.310 2.078 -10.918 1.00 89.94 99 GLN A O 1
ATOM 816 N N . LYS A 1 100 ? -7.121 2.593 -12.739 1.00 90.06 100 LYS A N 1
ATOM 817 C CA . LYS A 1 100 ? -7.959 3.755 -13.090 1.00 90.06 100 LYS A CA 1
ATOM 818 C C . LYS A 1 100 ? -9.414 3.370 -13.373 1.00 90.06 100 LYS A C 1
ATOM 820 O O . LYS A 1 100 ? -10.312 4.073 -12.933 1.00 90.06 100 LYS A O 1
ATOM 825 N N . ARG A 1 101 ? -9.643 2.270 -14.100 1.00 91.44 101 ARG A N 1
ATOM 826 C CA . ARG A 1 101 ? -10.997 1.759 -14.388 1.00 91.44 101 ARG A CA 1
ATOM 827 C C . ARG A 1 101 ? -11.678 1.200 -13.142 1.00 91.44 101 ARG A C 1
ATOM 829 O O . ARG A 1 101 ? -12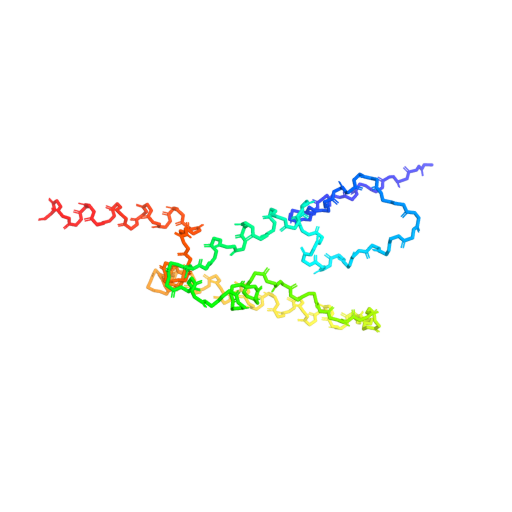.877 1.360 -12.972 1.00 91.44 101 ARG A O 1
ATOM 836 N N . TYR A 1 102 ? -10.911 0.567 -12.264 1.00 87.75 102 TYR A N 1
ATOM 837 C CA . TYR A 1 102 ? -11.416 0.061 -10.996 1.00 87.75 102 TYR A CA 1
ATOM 838 C C . TYR A 1 102 ? -11.970 1.204 -10.137 1.00 87.75 102 TYR A C 1
ATOM 840 O O . TYR A 1 102 ? -13.102 1.136 -9.671 1.00 87.75 102 TYR A O 1
ATOM 848 N N . HIS A 1 103 ? -11.213 2.298 -10.015 1.00 84.06 103 HIS A N 1
ATOM 849 C CA . HIS A 1 103 ? -11.632 3.451 -9.218 1.00 84.06 103 HIS A CA 1
ATOM 850 C C . HIS A 1 103 ? -12.615 4.404 -9.920 1.00 84.06 103 HIS A C 1
ATOM 852 O O . HIS A 1 103 ? -13.065 5.365 -9.304 1.00 84.06 103 HIS A O 1
ATOM 858 N N . SER A 1 104 ? -12.949 4.193 -11.201 1.00 88.06 104 SER A N 1
ATOM 859 C CA . SER A 1 104 ? -13.990 5.004 -11.853 1.00 88.06 104 SER A CA 1
ATOM 860 C C . SER A 1 104 ? -15.396 4.618 -11.400 1.00 88.06 104 SER A C 1
ATOM 862 O O . SER A 1 104 ? -16.305 5.438 -11.463 1.00 88.06 104 SER A O 1
ATOM 864 N N . ASP A 1 105 ? -15.570 3.380 -10.936 1.00 86.81 105 ASP A N 1
ATOM 865 C CA . ASP A 1 105 ? -16.818 2.911 -10.349 1.00 86.81 105 ASP A CA 1
ATOM 866 C C . ASP A 1 105 ? -16.778 3.092 -8.824 1.00 86.81 105 ASP A C 1
ATOM 868 O O . ASP A 1 105 ? -15.873 2.606 -8.133 1.00 86.81 105 ASP A O 1
ATOM 872 N N . ARG A 1 106 ? -17.772 3.803 -8.283 1.00 81.38 106 ARG A N 1
ATOM 873 C CA . ARG A 1 106 ? -17.889 4.057 -6.843 1.00 81.38 106 ARG A CA 1
ATOM 874 C C . ARG A 1 106 ? -18.139 2.770 -6.054 1.00 81.38 106 ARG A C 1
ATOM 876 O O . ARG A 1 106 ? -17.686 2.691 -4.916 1.00 81.38 106 ARG A O 1
ATOM 883 N N . SER A 1 107 ? -18.841 1.789 -6.622 1.00 82.69 107 SER A N 1
ATOM 884 C CA . SER A 1 107 ? -19.115 0.502 -5.964 1.00 82.69 107 SER A CA 1
ATOM 885 C C . SER A 1 107 ? -17.830 -0.309 -5.762 1.00 82.69 107 SER A C 1
ATOM 887 O O . SER A 1 107 ? -17.579 -0.816 -4.674 1.00 82.69 107 SER A O 1
ATOM 889 N N . ASN A 1 108 ? -16.946 -0.313 -6.763 1.00 84.25 108 ASN A N 1
ATOM 890 C CA . ASN A 1 108 ? -15.648 -0.985 -6.691 1.00 84.25 108 ASN A CA 1
ATOM 891 C C . ASN A 1 108 ? -14.652 -0.237 -5.797 1.00 84.25 108 ASN A C 1
ATOM 893 O O . ASN A 1 108 ? -13.908 -0.850 -5.027 1.00 84.25 108 ASN A O 1
ATOM 897 N N . SER A 1 109 ? -14.648 1.097 -5.869 1.00 81.81 109 SER A N 1
ATOM 898 C CA . SER A 1 109 ? -13.722 1.942 -5.104 1.00 81.81 109 SER A CA 1
ATOM 899 C C . SER A 1 109 ? -13.831 1.734 -3.595 1.00 81.81 109 SER A C 1
ATOM 901 O O . SER A 1 109 ? -12.818 1.787 -2.906 1.00 81.81 109 SER A O 1
ATOM 903 N N . GLN A 1 110 ? -15.032 1.451 -3.082 1.00 78.06 110 GLN A N 1
ATOM 904 C CA . GLN A 1 110 ? -15.272 1.236 -1.649 1.00 78.06 110 GLN A CA 1
ATOM 905 C C . GLN A 1 110 ? -14.443 0.074 -1.081 1.00 78.06 110 GLN A C 1
ATOM 907 O O . GLN A 1 110 ? -13.932 0.168 0.035 1.00 78.06 110 GLN A O 1
ATOM 912 N N . PHE A 1 111 ? -14.211 -0.982 -1.868 1.00 81.19 111 PHE A N 1
ATOM 913 C CA . PHE A 1 111 ? -13.421 -2.133 -1.421 1.00 81.19 111 PHE A CA 1
ATOM 914 C C . PHE A 1 111 ? -11.936 -1.818 -1.207 1.00 81.19 111 PHE A C 1
ATOM 916 O O . PHE A 1 111 ? -11.266 -2.540 -0.478 1.00 81.19 111 PHE A O 1
ATOM 923 N N . THR A 1 112 ? -11.409 -0.735 -1.790 1.00 80.44 112 THR A N 1
ATOM 924 C CA . THR A 1 112 ? -10.019 -0.301 -1.546 1.00 80.44 112 THR A CA 1
ATOM 925 C C . THR A 1 112 ? -9.796 0.139 -0.102 1.00 80.44 112 THR A C 1
ATOM 927 O O . THR A 1 112 ? -8.702 -0.021 0.431 1.00 80.44 112 THR A O 1
ATOM 930 N N . TYR A 1 113 ? -10.835 0.675 0.529 1.00 77.00 113 TYR A N 1
ATOM 931 C CA . TYR A 1 113 ? -10.763 1.256 1.866 1.00 77.00 113 TYR A CA 1
ATOM 932 C C . TYR A 1 113 ? -11.206 0.269 2.952 1.00 77.00 113 TYR A C 1
ATOM 934 O O . TYR A 1 113 ? -10.845 0.419 4.116 1.00 77.00 113 TYR A O 1
ATOM 942 N N . TYR A 1 114 ? -11.943 -0.776 2.564 1.00 70.31 114 TYR A N 1
ATOM 943 C CA . TYR A 1 114 ? -12.491 -1.768 3.485 1.00 70.31 114 TYR A CA 1
ATOM 944 C C . TYR A 1 114 ? -11.411 -2.534 4.263 1.00 70.31 114 TYR A C 1
ATOM 946 O O . TYR A 1 114 ? -11.530 -2.721 5.471 1.00 70.31 114 TYR A O 1
ATOM 954 N N . SER A 1 115 ? -10.326 -2.942 3.596 1.00 64.06 115 SER A N 1
ATOM 955 C CA . SER A 1 115 ? -9.251 -3.702 4.245 1.00 64.06 115 SER A CA 1
ATOM 956 C C . SER A 1 115 ? -8.425 -2.866 5.220 1.00 64.06 115 SER A C 1
ATOM 958 O O . SER A 1 115 ? -7.929 -3.412 6.201 1.00 64.06 115 SER A O 1
ATOM 960 N N . ALA A 1 116 ? -8.286 -1.558 4.971 1.00 65.38 116 ALA A N 1
ATOM 961 C CA . ALA A 1 116 ? -7.581 -0.666 5.883 1.00 65.38 116 ALA A CA 1
ATOM 962 C C . ALA A 1 116 ? -8.322 -0.603 7.223 1.00 65.38 116 ALA A C 1
ATOM 964 O O . ALA A 1 116 ? -7.744 -0.954 8.235 1.00 65.38 116 ALA A O 1
ATOM 965 N N . GLY A 1 117 ? -9.632 -0.339 7.232 1.00 62.62 117 GLY A N 1
ATOM 966 C CA . GLY A 1 117 ? -10.401 -0.279 8.484 1.00 62.62 117 GLY A CA 1
ATOM 967 C C . GLY A 1 117 ? -10.447 -1.583 9.298 1.00 62.62 117 GLY A C 1
ATOM 968 O O . GLY A 1 117 ? -10.705 -1.536 10.497 1.00 62.62 117 GLY A O 1
ATOM 969 N N . LEU A 1 118 ? -10.204 -2.743 8.673 1.00 65.44 118 LEU A N 1
ATOM 970 C CA . LEU A 1 118 ? -10.159 -4.030 9.376 1.00 65.44 118 LEU A CA 1
ATOM 971 C C . LEU A 1 118 ? -8.785 -4.316 9.994 1.00 65.44 118 LEU A C 1
ATOM 973 O O . LEU A 1 118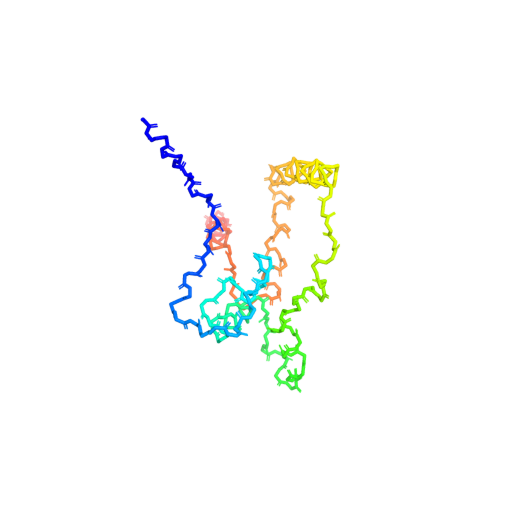 ? -8.700 -4.919 11.063 1.00 65.44 118 LEU A O 1
ATOM 977 N N . LEU A 1 119 ? -7.719 -3.941 9.288 1.00 68.94 119 LEU A N 1
ATOM 978 C CA . LEU A 1 119 ? -6.359 -4.326 9.641 1.00 68.94 119 LEU A CA 1
ATOM 979 C C . LEU A 1 119 ? -5.576 -3.194 10.296 1.00 68.94 119 LEU A C 1
ATOM 981 O O . LEU A 1 119 ? -4.732 -3.507 11.116 1.00 68.94 119 LEU A O 1
ATOM 985 N N . SER A 1 120 ? -5.841 -1.923 9.994 1.00 71.88 120 SER A N 1
ATOM 986 C CA . SER A 1 120 ? -5.064 -0.780 10.478 1.00 71.88 120 SER A CA 1
ATOM 987 C C . SER A 1 120 ? -5.634 -0.171 11.762 1.00 71.88 120 SER A C 1
ATOM 989 O O . SER A 1 120 ? -6.837 -0.203 12.010 1.00 71.88 120 SER A O 1
ATOM 991 N N . ASN A 1 121 ? -4.756 0.384 12.605 1.00 73.06 121 ASN A N 1
ATOM 992 C CA . ASN A 1 121 ? -5.174 1.152 13.788 1.00 73.06 121 ASN A CA 1
ATOM 993 C C . ASN A 1 121 ? -5.728 2.528 13.397 1.00 73.06 121 ASN A C 1
ATOM 995 O O . ASN A 1 121 ? -6.658 3.022 14.028 1.00 73.06 121 ASN A O 1
ATOM 999 N N . ASP A 1 122 ? -5.145 3.127 12.357 1.00 74.56 122 ASP A N 1
ATOM 1000 C CA . ASP A 1 122 ? -5.528 4.428 11.812 1.00 74.56 122 ASP A CA 1
ATOM 1001 C C . ASP A 1 122 ? -6.003 4.230 10.363 1.00 74.56 122 ASP A C 1
ATOM 1003 O O . ASP A 1 122 ? -5.336 3.521 9.606 1.00 74.56 122 ASP A O 1
ATOM 1007 N N . ASP A 1 123 ? -7.109 4.857 9.945 1.00 76.50 123 ASP A N 1
ATOM 1008 C CA . ASP A 1 123 ? -7.503 4.883 8.526 1.00 76.50 123 ASP A CA 1
ATOM 1009 C C . ASP A 1 123 ? -6.518 5.782 7.746 1.00 76.50 123 ASP A C 1
ATOM 1011 O O . ASP A 1 123 ? -6.442 6.986 8.014 1.00 76.50 123 ASP A O 1
ATOM 1015 N N . PRO A 1 124 ? -5.750 5.248 6.776 1.00 75.75 124 PRO A N 1
ATOM 1016 C CA . PRO A 1 124 ? -4.821 6.049 5.986 1.00 75.75 124 PRO A CA 1
ATOM 1017 C C . PRO A 1 124 ? -5.518 6.952 4.952 1.00 75.75 124 PRO A C 1
ATOM 1019 O O . PRO A 1 124 ? -4.836 7.708 4.256 1.00 75.75 124 PRO A O 1
ATOM 1022 N N . PHE A 1 125 ? -6.850 6.901 4.830 1.00 80.25 125 PHE A N 1
ATOM 1023 C CA . PHE A 1 125 ? -7.632 7.629 3.830 1.00 80.25 125 PHE A CA 1
ATOM 1024 C C . PHE A 1 125 ? -8.677 8.575 4.465 1.00 80.25 125 PHE A C 1
ATOM 1026 O O . PHE A 1 125 ? -9.886 8.389 4.287 1.00 80.25 125 PHE A O 1
ATOM 1033 N N . PRO A 1 126 ? -8.243 9.656 5.142 1.00 79.44 126 PRO A N 1
ATOM 1034 C CA . PRO A 1 126 ? -9.135 10.551 5.891 1.00 79.44 126 PRO A CA 1
ATOM 1035 C C . PRO A 1 126 ? -10.175 11.268 5.014 1.00 79.44 126 PRO A C 1
ATOM 1037 O O . PRO A 1 126 ? -11.298 11.523 5.458 1.00 79.44 126 PRO A O 1
ATOM 1040 N N . ASP A 1 127 ? -9.848 11.557 3.752 1.00 81.56 127 ASP A N 1
ATOM 1041 C CA . ASP A 1 127 ? -10.786 12.170 2.801 1.00 81.56 127 ASP A CA 1
ATOM 1042 C C . ASP A 1 127 ? -11.960 11.233 2.485 1.00 81.56 127 ASP A C 1
ATOM 1044 O O . ASP A 1 127 ? -13.114 11.661 2.393 1.00 81.56 127 ASP A O 1
ATOM 1048 N N . HIS A 1 128 ? -11.676 9.933 2.359 1.00 81.06 128 HIS A N 1
ATOM 1049 C CA . HIS A 1 128 ? -12.695 8.914 2.135 1.00 81.06 128 HIS A CA 1
ATOM 1050 C C . HIS A 1 128 ? -13.596 8.768 3.367 1.00 81.06 128 HIS A C 1
ATOM 1052 O O . HIS A 1 128 ? -14.822 8.788 3.232 1.00 81.06 128 HIS A O 1
ATOM 1058 N N . GLN A 1 129 ? -13.003 8.716 4.564 1.00 80.12 129 GLN A N 1
ATOM 1059 C CA . GLN A 1 129 ? -13.741 8.697 5.826 1.00 80.12 129 GLN A CA 1
ATOM 1060 C C . GLN A 1 129 ? -14.667 9.916 5.958 1.00 80.12 129 GLN A C 1
ATOM 1062 O O . GLN A 1 129 ? -15.858 9.770 6.235 1.00 80.12 129 GLN A O 1
ATOM 1067 N N . SER A 1 130 ? -14.149 11.114 5.682 1.00 83.62 130 SER A N 1
ATOM 1068 C CA . SER A 1 130 ? -14.909 12.369 5.734 1.00 83.62 130 SER A CA 1
ATOM 1069 C C . SER A 1 130 ? -16.087 12.365 4.757 1.00 83.62 130 SER A C 1
ATOM 1071 O O . SER A 1 130 ? -17.198 12.767 5.109 1.00 83.62 130 SER A O 1
ATOM 1073 N N . MET A 1 131 ? -15.876 11.861 3.537 1.00 83.81 131 MET A N 1
ATOM 1074 C CA . MET A 1 131 ? -16.939 11.716 2.545 1.00 83.81 131 MET A CA 1
ATOM 1075 C C . MET A 1 131 ? -18.030 10.741 3.012 1.00 83.81 131 MET A C 1
ATOM 1077 O O . MET A 1 131 ? -19.210 11.044 2.848 1.00 83.81 131 MET A O 1
ATOM 1081 N N . ILE A 1 132 ? -17.672 9.585 3.586 1.00 80.94 132 ILE A N 1
ATOM 1082 C CA . ILE A 1 132 ? -18.652 8.624 4.122 1.00 80.94 132 ILE A CA 1
ATOM 1083 C C . ILE A 1 132 ? -19.467 9.255 5.249 1.00 80.94 132 ILE A C 1
ATOM 1085 O O . ILE A 1 132 ? -20.696 9.195 5.208 1.00 80.94 132 ILE A O 1
ATOM 1089 N N . LEU A 1 133 ? -18.797 9.879 6.222 1.00 83.25 133 LEU A N 1
ATOM 1090 C CA . LEU A 1 133 ? -19.453 10.519 7.362 1.00 83.25 133 LEU A CA 1
ATOM 1091 C C . LEU A 1 133 ? -20.440 11.595 6.903 1.00 83.25 133 LEU A C 1
ATOM 1093 O O . LEU A 1 133 ? -21.564 11.633 7.396 1.00 83.25 133 LEU A O 1
ATOM 1097 N N . ARG A 1 134 ? -20.063 12.406 5.907 1.00 85.81 134 ARG A N 1
ATOM 1098 C CA . ARG A 1 134 ? -20.951 13.404 5.300 1.00 85.81 134 ARG A CA 1
ATOM 1099 C C . ARG A 1 134 ? -22.189 12.781 4.648 1.00 85.81 134 ARG A C 1
ATOM 1101 O O . ARG A 1 134 ? -23.287 13.290 4.835 1.00 85.81 134 ARG A O 1
ATOM 1108 N N . ASN A 1 135 ? -22.040 11.687 3.900 1.00 82.06 135 ASN A N 1
ATOM 1109 C CA . ASN A 1 135 ? -23.201 11.029 3.285 1.00 82.06 135 ASN A CA 1
ATOM 1110 C C . ASN A 1 135 ? -24.128 10.425 4.353 1.00 82.06 135 ASN A C 1
ATOM 1112 O O . ASN A 1 135 ? -25.346 10.486 4.223 1.00 82.06 135 ASN A O 1
ATOM 1116 N N . LEU A 1 136 ? -23.559 9.862 5.426 1.00 82.69 136 LEU A N 1
ATOM 1117 C CA . LEU A 1 136 ? -24.333 9.280 6.522 1.00 82.69 136 LEU A CA 1
ATOM 1118 C C . LEU A 1 136 ? -25.135 10.338 7.289 1.00 82.69 136 LEU A C 1
ATOM 1120 O O . LEU A 1 136 ? -26.263 10.064 7.694 1.00 82.69 136 LEU A O 1
ATOM 1124 N N . THR A 1 137 ? -24.573 11.532 7.499 1.00 83.06 137 THR A N 1
ATOM 1125 C CA . THR A 1 137 ? -25.298 12.627 8.156 1.00 83.06 137 THR A CA 1
ATOM 1126 C C . THR A 1 137 ? -26.414 13.180 7.277 1.00 83.06 137 THR A C 1
ATOM 1128 O O . THR A 1 137 ? -27.492 13.430 7.802 1.00 83.06 137 THR A O 1
ATOM 1131 N N . GLN A 1 138 ? -26.206 13.292 5.960 1.00 76.69 138 GLN A N 1
ATOM 1132 C CA . GLN A 1 138 ? -27.254 13.710 5.017 1.00 76.69 138 GLN A CA 1
ATOM 1133 C C . GLN A 1 138 ? -28.426 12.716 4.970 1.00 76.69 138 GLN A C 1
ATOM 1135 O O . GLN A 1 138 ? -29.575 13.130 5.076 1.00 76.69 138 GLN A O 1
ATOM 1140 N N . ASN A 1 139 ? -28.148 11.410 4.938 1.00 71.69 139 ASN A N 1
ATOM 1141 C CA . ASN A 1 139 ? -29.185 10.367 4.933 1.00 71.69 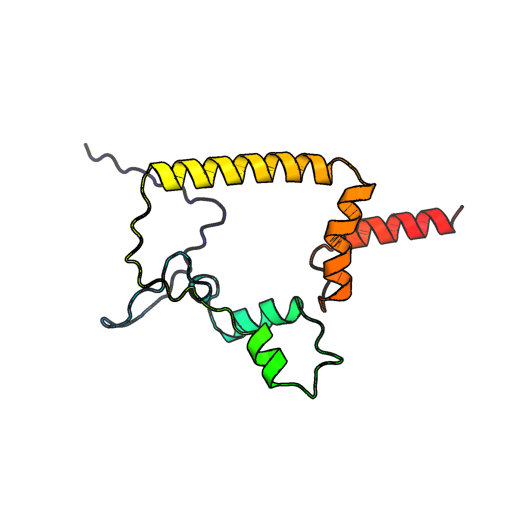139 ASN A CA 1
ATOM 1142 C C . ASN A 1 139 ? -29.973 10.248 6.254 1.00 71.69 139 ASN A C 1
ATOM 1144 O O . ASN A 1 139 ? -30.934 9.492 6.319 1.00 71.69 139 ASN A O 1
ATOM 1148 N N . ARG A 1 140 ? -29.532 10.906 7.337 1.00 68.44 140 ARG A N 1
ATOM 1149 C CA . ARG A 1 140 ? -30.232 10.926 8.637 1.00 68.44 140 ARG A CA 1
ATOM 1150 C C . ARG A 1 140 ? -31.147 12.135 8.814 1.00 68.44 140 ARG A C 1
ATOM 1152 O O . ARG A 1 140 ? -31.913 12.168 9.772 1.00 68.44 140 ARG A O 1
ATOM 1159 N N . THR A 1 141 ? -30.985 13.150 7.970 1.00 65.44 141 THR A N 1
ATOM 1160 C CA . THR A 1 141 ? -31.770 14.392 8.005 1.00 65.44 141 THR A CA 1
ATOM 1161 C C . THR A 1 141 ? -32.932 14.398 7.013 1.00 65.44 141 THR A C 1
ATOM 1163 O O . THR A 1 141 ? -33.743 15.319 7.059 1.00 65.44 141 THR A O 1
ATOM 1166 N N . GLU A 1 142 ? -32.997 13.392 6.142 1.00 50.56 142 GLU A N 1
ATOM 1167 C CA . GLU A 1 142 ? -34.148 13.049 5.294 1.00 50.56 142 GLU A CA 1
ATOM 1168 C C . GLU A 1 142 ? -34.998 11.970 5.978 1.00 50.56 142 GLU A C 1
ATOM 1170 O O . GLU A 1 142 ? -36.241 12.038 5.847 1.00 50.56 142 GLU A O 1
#

Sequence (142 aa):
MANVVFFSRIPGSTLVHHQGRGPNSRRPSIFSAKGIYPSEEMRKHKLSKLFNFQNVKEREWLQEILLEESDSDDDGEMLFTVRDIRAAVKVHQMRRKLQKRYHSDRSNSQFTYYSAGLLSNDDPFPDHQSMILRNLTQNRTE

Foldseek 3Di:
DDDDDPPDDDVPQPQPPDPDDDDPDDDPDSPDPCRNDPDLVVQLVVQQQQADCPVVVVPVVVSVVSSDDDDPPPPPPPDDDPVNVVVVVVVVVVVVVVVVVQCVDPVSVVVVQVSSVVGGPDRPCVVVVVVVVVVVVVVVVD

Organism: Strongylus vulgaris (NCBI:txid40348)